Protein AF-H8KCC0-F1 (afdb_monomer)

Nearest PDB structures (foldseek):
  6ez4-assembly1_A  TM=6.231E-01  e=1.296E+00  Homo sapiens
  5wuj-assembly1_B  TM=3.658E-01  e=7.676E+00  Helicobacter pylori 26695
  2cpt-assembly1_A  TM=4.025E-01  e=7.248E+00  Homo sapiens

Foldseek 3Di:
DPDDDQDLQALVCQLVVPPSLVVDDLVRNQVSLVVLVPDPCNVVVLVPDDPVSNVSSVVSNVVSVVNVVCVVVVVVVVVVVVCVVVVPPPDDPPPPDD

pLDDT: mean 76.55, std 19.83, range [36.75, 95.69]

Sequence (98 aa):
MTGEARADIEIYDILNYTADYQILTPAQKLNVIKGIQDRTDFGDLVDDLMPGERRLFNNEIIEVTRLQAVAPVLNGARERREARAVGVEVVDLTGNTT

Organism: Rickettsia montanensis (strain OSU 85-930) (NCBI:txid1105114)

Secondary structure (DSSP, 8-state):
---S------HHHHHTT-HHHHTS-HHHHHHHHHHHHTSTTHHHHHHHS-HHHHHHHHHHHHHHHHHHHHHHHHHHHHHHHHHHHTT-----TT----

Mean predicted aligned error: 12.94 Å

Solvent-accessible surface area (backbone atoms only — not comparable to full-atom values): 5992 Å² total; per-residue (Å²): 134,82,78,72,88,72,74,88,76,48,74,64,38,61,74,65,62,31,70,80,58,61,75,45,52,46,67,54,48,47,51,49,53,48,57,51,65,70,39,94,59,34,66,59,59,56,68,72,40,53,75,68,52,47,49,50,52,52,49,48,55,52,51,33,51,51,51,45,64,46,50,58,54,54,49,52,52,47,52,52,50,52,37,64,73,69,70,54,79,81,79,72,87,79,73,74,88,126

Radius of gyration: 19.72 Å; Cα contacts (8 Å, |Δi|>4): 39; chains: 1; bounding box: 44×45×43 Å

Structure (mmCIF, N/CA/C/O backbone):
data_AF-H8KCC0-F1
#
_entry.id   AF-H8KCC0-F1
#
loop_
_atom_site.group_PDB
_atom_site.id
_atom_site.type_symbol
_atom_site.label_atom_id
_atom_site.label_alt_id
_atom_site.label_comp_id
_atom_site.label_asym_id
_atom_site.label_entity_id
_atom_site.label_seq_id
_atom_site.pdbx_PDB_ins_code
_atom_site.Cartn_x
_atom_site.Cartn_y
_atom_site.Cartn_z
_atom_site.occupancy
_atom_site.B_iso_or_equiv
_atom_site.auth_seq_id
_atom_site.auth_comp_id
_atom_site.auth_asym_id
_atom_site.auth_atom_id
_atom_site.pdbx_PDB_model_num
ATOM 1 N N . MET A 1 1 ? -23.377 -3.799 -7.355 1.00 36.75 1 MET A N 1
ATOM 2 C CA . MET A 1 1 ? -22.531 -2.956 -8.222 1.00 36.75 1 MET A CA 1
ATOM 3 C C . MET A 1 1 ? -21.447 -2.385 -7.330 1.00 36.75 1 MET A C 1
ATOM 5 O O . MET A 1 1 ? -21.728 -1.507 -6.528 1.00 36.75 1 MET A O 1
ATOM 9 N N . THR A 1 2 ? -20.284 -3.030 -7.324 1.00 41.41 2 THR A N 1
ATOM 10 C CA . THR A 1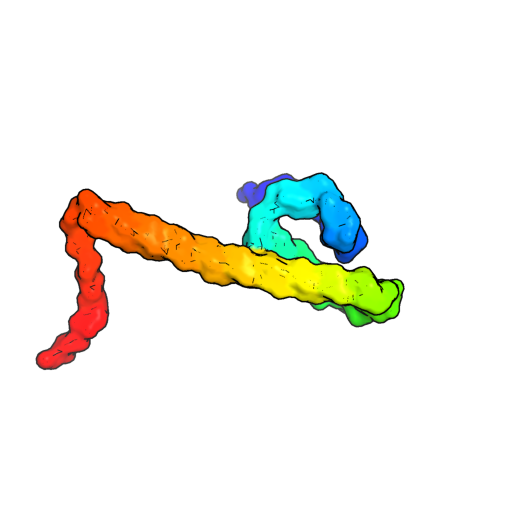 2 ? -19.154 -2.713 -6.443 1.00 41.41 2 THR A CA 1
ATOM 11 C C . THR A 1 2 ? -18.430 -1.498 -7.014 1.00 41.41 2 THR A C 1
ATOM 13 O O . THR A 1 2 ? -18.179 -1.464 -8.214 1.00 41.41 2 THR A O 1
ATOM 16 N N . GLY A 1 3 ? -18.207 -0.501 -6.158 1.00 39.91 3 GLY A N 1
ATOM 17 C CA . GLY A 1 3 ? -17.893 0.887 -6.494 1.00 39.91 3 GLY A CA 1
ATOM 18 C C . GLY A 1 3 ? -16.833 1.106 -7.572 1.00 39.91 3 GLY A C 1
ATOM 19 O O . GLY A 1 3 ? -15.783 0.473 -7.552 1.00 39.91 3 GLY A O 1
ATOM 20 N N . GLU A 1 4 ? -17.200 2.019 -8.473 1.00 40.38 4 GLU A N 1
ATOM 21 C CA . GLU A 1 4 ? -16.400 3.043 -9.155 1.00 40.38 4 GLU A CA 1
ATOM 22 C C . GLU A 1 4 ? -14.896 2.787 -9.294 1.00 40.38 4 GLU A C 1
ATOM 24 O O . GLU A 1 4 ? -14.179 2.656 -8.306 1.00 40.38 4 GLU A O 1
ATOM 29 N N . ALA A 1 5 ? -14.458 2.781 -10.560 1.00 43.16 5 ALA A N 1
ATOM 30 C CA . ALA A 1 5 ? -13.089 2.899 -11.055 1.00 43.16 5 ALA A CA 1
ATOM 31 C C . ALA A 1 5 ? -12.081 3.331 -9.977 1.00 43.16 5 ALA A C 1
ATOM 33 O O . ALA A 1 5 ? -11.850 4.520 -9.761 1.00 43.16 5 ALA A O 1
ATOM 34 N N . ARG A 1 6 ? -11.481 2.358 -9.282 1.00 53.97 6 ARG A N 1
ATOM 35 C CA . ARG A 1 6 ? -10.276 2.642 -8.507 1.00 53.97 6 ARG A CA 1
ATOM 36 C C . ARG A 1 6 ? -9.230 3.043 -9.534 1.00 53.97 6 ARG A C 1
ATOM 38 O O . ARG A 1 6 ? -8.989 2.266 -10.450 1.00 53.97 6 ARG A O 1
ATOM 45 N N . ALA A 1 7 ? -8.678 4.246 -9.406 1.00 56.75 7 ALA A N 1
ATOM 46 C CA . ALA A 1 7 ? -7.470 4.621 -10.125 1.00 56.75 7 ALA A CA 1
ATOM 47 C C . ALA A 1 7 ? -6.472 3.454 -10.043 1.00 56.75 7 ALA A C 1
ATOM 49 O O . ALA A 1 7 ? -6.363 2.825 -8.982 1.00 56.75 7 ALA A O 1
ATOM 50 N N . ASP A 1 8 ? -5.814 3.131 -11.154 1.00 82.38 8 ASP A N 1
ATOM 51 C CA . ASP A 1 8 ? -4.762 2.117 -11.207 1.00 82.38 8 ASP A CA 1
ATOM 52 C C . ASP A 1 8 ? -3.565 2.625 -10.386 1.00 82.38 8 ASP A C 1
ATOM 54 O O . ASP A 1 8 ? -2.622 3.184 -10.927 1.00 82.38 8 ASP A O 1
ATOM 58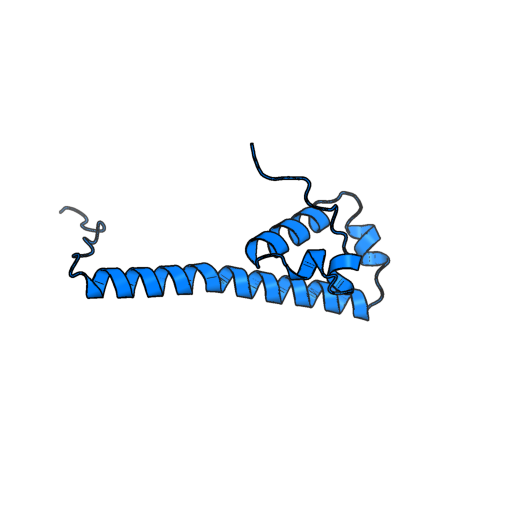 N N . ILE A 1 9 ? -3.650 2.525 -9.055 1.00 87.75 9 ILE A N 1
ATOM 59 C CA . ILE A 1 9 ? -2.602 2.975 -8.135 1.00 87.75 9 ILE A CA 1
ATOM 60 C C . ILE A 1 9 ? -1.392 2.064 -8.318 1.00 87.75 9 ILE A C 1
ATOM 62 O O . ILE A 1 9 ? -1.473 0.851 -8.098 1.00 87.75 9 ILE A O 1
ATOM 66 N N . GLU A 1 10 ? -0.263 2.662 -8.676 1.00 91.38 10 GLU A N 1
ATOM 67 C CA . GLU A 1 10 ? 0.993 1.967 -8.917 1.00 91.38 10 GLU A CA 1
ATOM 68 C C . GLU A 1 10 ? 1.938 2.043 -7.711 1.00 91.38 10 GLU A C 1
ATOM 70 O O . GLU A 1 10 ? 1.714 2.747 -6.724 1.00 91.38 10 GLU A O 1
ATOM 75 N N . ILE A 1 11 ? 3.058 1.319 -7.788 1.00 92.75 11 ILE A N 1
ATOM 76 C CA . ILE A 1 11 ? 4.078 1.335 -6.733 1.00 92.75 11 ILE A CA 1
ATOM 77 C C . ILE A 1 11 ? 4.628 2.749 -6.492 1.00 92.75 11 ILE A C 1
ATOM 79 O O . ILE A 1 11 ? 4.871 3.128 -5.348 1.00 92.75 11 ILE A O 1
ATOM 83 N N . TYR A 1 12 ? 4.747 3.567 -7.541 1.00 92.31 12 TYR A N 1
ATOM 84 C CA . TYR A 1 12 ? 5.217 4.945 -7.423 1.00 92.31 12 TYR A CA 1
ATOM 85 C C . TYR A 1 12 ? 4.208 5.873 -6.747 1.00 92.31 12 TYR A C 1
ATOM 87 O O . TYR A 1 12 ? 4.622 6.816 -6.076 1.00 92.31 12 TYR A O 1
ATOM 95 N N . ASP A 1 13 ? 2.909 5.603 -6.846 1.00 93.00 13 ASP A N 1
ATOM 96 C CA . ASP A 1 13 ? 1.896 6.363 -6.110 1.00 93.00 13 ASP A CA 1
ATOM 97 C C . ASP A 1 13 ? 2.017 6.145 -4.600 1.00 93.00 13 ASP A C 1
ATOM 99 O O . ASP A 1 13 ? 1.897 7.084 -3.807 1.00 93.00 13 ASP A O 1
ATOM 103 N N . ILE A 1 14 ? 2.331 4.907 -4.209 1.00 92.75 14 ILE A N 1
ATOM 104 C CA . ILE A 1 14 ? 2.621 4.538 -2.822 1.00 92.75 14 ILE A CA 1
ATOM 105 C C . ILE A 1 14 ? 3.889 5.249 -2.347 1.00 92.75 14 ILE A C 1
ATOM 107 O O . ILE A 1 14 ? 3.875 5.905 -1.306 1.00 92.75 14 ILE A O 1
ATOM 111 N N . LEU A 1 15 ? 4.976 5.161 -3.122 1.00 94.00 15 LEU A N 1
ATOM 112 C CA . LEU A 1 15 ? 6.269 5.758 -2.772 1.00 94.00 15 LEU A CA 1
ATOM 113 C C . LEU A 1 15 ? 6.205 7.285 -2.644 1.00 94.00 15 LEU A C 1
ATOM 115 O O . LEU A 1 15 ? 6.875 7.858 -1.784 1.00 94.00 15 LEU A O 1
ATOM 119 N N . ASN A 1 16 ? 5.387 7.934 -3.473 1.00 93.81 16 ASN A N 1
ATOM 120 C CA . ASN A 1 16 ? 5.212 9.384 -3.475 1.00 93.81 16 ASN A CA 1
ATOM 121 C C . ASN A 1 16 ? 4.077 9.867 -2.563 1.00 93.81 16 ASN A C 1
ATOM 123 O O . ASN A 1 16 ? 3.828 11.071 -2.508 1.00 93.81 16 ASN A O 1
ATOM 127 N N . TYR A 1 17 ? 3.401 8.965 -1.841 1.00 90.75 17 TYR A N 1
ATOM 128 C CA . TYR A 1 17 ? 2.271 9.293 -0.967 1.00 90.75 17 TYR A CA 1
ATOM 129 C C . TYR A 1 17 ? 1.223 10.160 -1.685 1.00 90.75 17 TYR A C 1
ATOM 131 O O . TYR A 1 17 ? 0.773 11.176 -1.146 1.00 90.75 17 TYR A O 1
ATOM 139 N N . THR A 1 18 ? 0.849 9.789 -2.914 1.00 93.88 18 THR A N 1
ATOM 140 C CA . THR A 1 18 ? -0.090 10.588 -3.714 1.00 93.88 18 THR A CA 1
ATOM 141 C C . THR A 1 18 ? -1.440 10.724 -3.014 1.00 93.88 18 THR A C 1
ATOM 143 O O . THR A 1 18 ? -1.819 9.898 -2.178 1.00 93.88 18 THR A O 1
ATOM 146 N N . ALA A 1 19 ? -2.181 11.788 -3.337 1.00 91.94 19 ALA A N 1
ATOM 147 C CA . ALA A 1 19 ? -3.471 12.067 -2.706 1.00 91.94 19 ALA A CA 1
ATOM 148 C C . ALA A 1 19 ? -4.434 10.874 -2.838 1.00 91.94 19 ALA A C 1
ATOM 150 O O . ALA A 1 19 ? -5.050 10.481 -1.849 1.00 91.94 19 ALA A O 1
ATOM 151 N N . ASP A 1 20 ? -4.474 10.249 -4.016 1.00 90.56 20 ASP A N 1
ATOM 152 C CA . ASP A 1 20 ? -5.322 9.089 -4.304 1.00 90.56 20 ASP A CA 1
ATOM 153 C C . ASP A 1 20 ? -4.972 7.873 -3.439 1.00 90.56 20 ASP A C 1
ATOM 155 O O . ASP A 1 20 ? -5.868 7.166 -2.976 1.00 90.56 20 ASP A O 1
ATOM 159 N N . TYR A 1 21 ? -3.688 7.658 -3.137 1.00 92.00 21 TYR A N 1
ATOM 160 C CA . TYR A 1 21 ? -3.272 6.625 -2.190 1.00 92.00 21 TYR A CA 1
ATOM 161 C C . TYR A 1 21 ? -3.557 7.021 -0.731 1.00 92.00 21 TYR A C 1
ATOM 163 O O . TYR A 1 21 ? -3.965 6.189 0.084 1.00 92.00 21 TYR A O 1
ATOM 171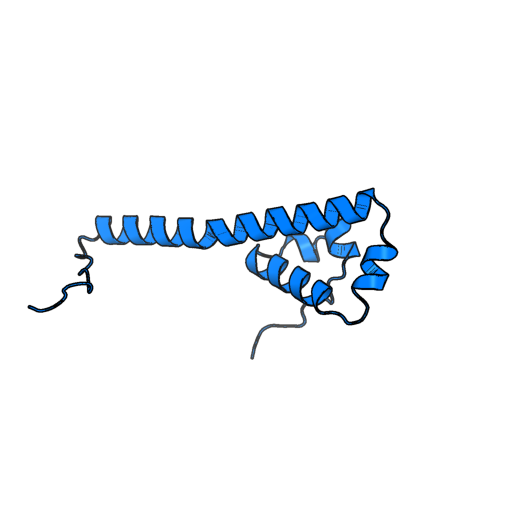 N N . GLN A 1 22 ? -3.374 8.294 -0.371 1.00 91.62 22 GLN A N 1
ATOM 172 C CA . GLN A 1 22 ? -3.529 8.772 1.006 1.00 91.62 22 GLN A CA 1
ATOM 173 C C . GLN A 1 22 ? -4.974 8.788 1.502 1.00 91.62 22 GLN A C 1
ATOM 175 O O . GLN A 1 22 ? -5.197 8.544 2.688 1.00 91.62 22 GLN A O 1
ATOM 180 N N . ILE A 1 23 ? -5.954 9.009 0.623 1.00 92.62 23 ILE A N 1
ATOM 181 C CA . ILE A 1 23 ? -7.377 8.965 1.001 1.00 92.62 23 ILE A CA 1
ATOM 182 C C . ILE A 1 23 ? -7.868 7.548 1.339 1.00 92.62 23 ILE A C 1
ATOM 184 O O . ILE A 1 23 ? -8.959 7.389 1.892 1.00 92.62 23 ILE A O 1
ATOM 188 N N . LEU A 1 24 ? -7.089 6.511 1.015 1.00 89.25 24 LEU A N 1
ATOM 189 C CA . LEU A 1 24 ? -7.473 5.125 1.248 1.00 89.25 24 LE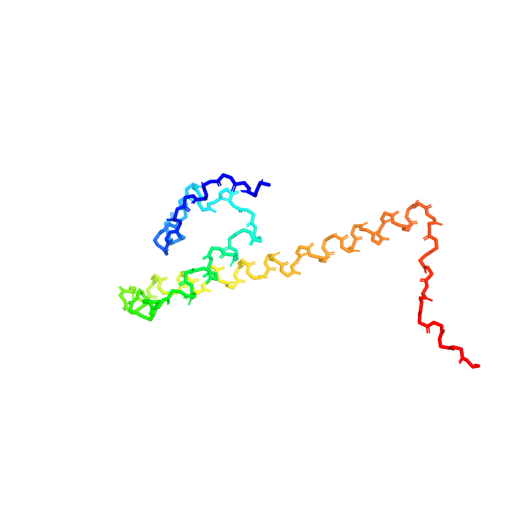U A CA 1
ATOM 190 C C . LEU A 1 24 ? -7.424 4.753 2.731 1.00 89.25 24 LEU A C 1
ATOM 192 O O . LEU A 1 24 ? -6.462 5.023 3.455 1.00 89.25 24 LEU A O 1
ATOM 196 N N . THR A 1 25 ? -8.437 4.004 3.162 1.00 89.75 25 THR A N 1
ATOM 197 C CA . THR A 1 25 ? -8.412 3.311 4.456 1.00 89.75 25 THR A CA 1
ATOM 198 C C . THR A 1 25 ? -7.286 2.266 4.490 1.00 89.75 25 THR A C 1
ATOM 200 O O . THR A 1 25 ? -6.922 1.726 3.441 1.00 89.75 25 THR A O 1
ATOM 203 N N . PRO A 1 26 ? -6.776 1.869 5.674 1.00 89.50 26 PRO A N 1
ATOM 204 C CA . PRO A 1 26 ? -5.736 0.839 5.771 1.00 89.50 26 PRO A CA 1
ATOM 205 C C . PRO A 1 26 ? -6.094 -0.477 5.062 1.00 89.50 26 PRO A C 1
ATOM 207 O O . PRO A 1 26 ? -5.250 -1.091 4.417 1.00 89.50 26 PRO A O 1
ATOM 210 N N . ALA A 1 27 ? -7.363 -0.895 5.109 1.00 87.00 27 ALA A N 1
ATOM 211 C CA . ALA A 1 27 ? -7.824 -2.090 4.402 1.00 87.00 27 ALA A CA 1
ATOM 212 C C . ALA A 1 27 ? -7.770 -1.931 2.871 1.00 87.00 27 ALA A C 1
ATOM 214 O O . ALA A 1 27 ? -7.445 -2.879 2.159 1.00 87.00 27 ALA A O 1
ATOM 215 N N . GLN A 1 28 ? -8.076 -0.739 2.351 1.00 89.94 28 GLN A N 1
ATOM 216 C CA . GLN A 1 28 ? -7.954 -0.442 0.923 1.00 89.94 28 GLN A CA 1
ATOM 217 C C . GLN A 1 28 ? -6.486 -0.364 0.493 1.00 89.94 28 GLN A C 1
ATOM 219 O O . GLN A 1 28 ? -6.146 -0.980 -0.513 1.00 89.94 28 GLN A O 1
ATOM 224 N N . LYS A 1 29 ? -5.622 0.288 1.282 1.00 91.31 29 LYS A N 1
ATOM 225 C CA . LYS A 1 29 ? -4.167 0.317 1.057 1.00 91.31 29 LYS A CA 1
ATOM 226 C C . LYS A 1 29 ? -3.581 -1.093 0.984 1.00 91.31 29 LYS A C 1
ATOM 228 O O . LYS A 1 29 ? -2.858 -1.411 0.047 1.00 91.31 29 LYS A O 1
ATOM 233 N N . LEU A 1 30 ? -3.975 -1.980 1.904 1.00 90.75 30 LEU A N 1
ATOM 234 C CA . LEU A 1 30 ? -3.514 -3.372 1.903 1.00 90.75 30 LEU A CA 1
ATOM 235 C C . LEU A 1 30 ? -3.927 -4.123 0.630 1.00 90.75 30 LEU A C 1
ATOM 237 O O . LEU A 1 30 ? -3.153 -4.920 0.110 1.00 90.75 30 LEU A O 1
ATOM 241 N N . ASN A 1 31 ? -5.137 -3.879 0.124 1.00 90.94 31 ASN A N 1
ATOM 242 C CA . ASN A 1 31 ? -5.600 -4.499 -1.118 1.00 90.94 31 ASN A CA 1
ATOM 243 C C . ASN A 1 31 ? -4.835 -3.986 -2.345 1.00 90.94 31 ASN A C 1
ATOM 245 O O . ASN A 1 31 ? -4.562 -4.777 -3.240 1.00 90.94 31 ASN A O 1
ATOM 249 N N . VAL A 1 32 ? -4.475 -2.699 -2.381 1.00 92.12 32 VAL A N 1
ATOM 250 C CA . VAL A 1 32 ? -3.626 -2.133 -3.444 1.00 92.12 32 VAL A CA 1
ATOM 251 C C . VAL A 1 32 ? -2.242 -2.779 -3.420 1.00 92.12 32 VAL A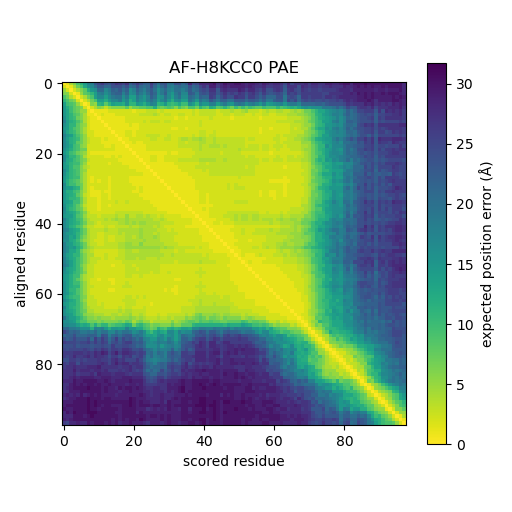 C 1
ATOM 253 O O . VAL A 1 32 ? -1.786 -3.284 -4.440 1.00 92.12 32 VAL A O 1
ATOM 256 N N . ILE A 1 33 ? -1.611 -2.840 -2.244 1.00 92.31 33 ILE A N 1
ATOM 257 C CA . ILE A 1 33 ? -0.298 -3.474 -2.059 1.00 92.31 33 ILE A CA 1
ATOM 258 C C . ILE A 1 33 ? -0.322 -4.927 -2.543 1.00 92.31 33 ILE A C 1
ATOM 260 O O . ILE A 1 33 ? 0.549 -5.325 -3.310 1.00 92.31 33 ILE A O 1
ATOM 264 N N . LYS A 1 34 ? -1.337 -5.705 -2.145 1.00 90.81 34 LYS A N 1
ATOM 265 C CA . LYS A 1 34 ? -1.506 -7.090 -2.611 1.00 90.81 34 LYS A CA 1
ATOM 266 C C . LYS A 1 34 ? -1.686 -7.166 -4.124 1.00 90.81 34 LYS A C 1
ATOM 268 O O . LYS A 1 34 ? -1.023 -7.967 -4.763 1.00 90.81 34 LYS A O 1
ATOM 273 N N . GLY A 1 35 ? -2.509 -6.287 -4.696 1.00 91.50 35 GLY A N 1
ATOM 274 C CA . GLY A 1 35 ? -2.697 -6.212 -6.143 1.00 91.50 35 GLY A CA 1
ATOM 275 C C . GLY A 1 35 ? -1.393 -5.961 -6.904 1.00 91.50 35 GLY A C 1
ATOM 276 O O . GLY A 1 35 ? -1.181 -6.571 -7.944 1.00 91.50 35 GLY A O 1
ATOM 277 N N . ILE A 1 36 ? -0.496 -5.126 -6.369 1.00 91.44 36 ILE A N 1
ATOM 278 C CA . ILE A 1 36 ? 0.839 -4.899 -6.944 1.00 91.44 36 ILE A CA 1
ATOM 279 C C . ILE A 1 36 ? 1.728 -6.141 -6.783 1.00 91.44 36 ILE A C 1
ATOM 281 O O . ILE A 1 36 ? 2.406 -6.520 -7.734 1.00 91.44 36 ILE A O 1
ATOM 285 N N . GLN A 1 37 ? 1.714 -6.783 -5.610 1.00 90.56 37 GLN A N 1
ATOM 286 C CA . GLN A 1 37 ? 2.493 -8.000 -5.333 1.00 90.56 37 GLN A CA 1
ATOM 287 C C . GLN A 1 37 ? 2.064 -9.205 -6.182 1.00 90.56 37 GLN A C 1
ATOM 289 O O . GLN A 1 37 ? 2.893 -10.058 -6.488 1.00 90.56 37 GLN A O 1
ATOM 294 N N . ASP A 1 38 ? 0.791 -9.262 -6.575 1.00 91.62 38 ASP A N 1
ATOM 295 C CA . ASP A 1 38 ? 0.224 -10.333 -7.399 1.00 91.62 38 ASP A CA 1
ATOM 296 C C . ASP A 1 38 ? 0.517 -10.152 -8.905 1.00 91.62 38 ASP A C 1
ATOM 298 O O . ASP A 1 38 ? 0.190 -11.031 -9.709 1.00 91.62 38 ASP A O 1
ATOM 302 N N . ARG A 1 39 ? 1.130 -9.031 -9.322 1.00 89.94 39 ARG A N 1
ATOM 303 C CA . ARG A 1 39 ? 1.501 -8.805 -10.726 1.00 89.94 39 ARG A CA 1
ATOM 304 C C . ARG A 1 39 ? 2.606 -9.763 -11.170 1.00 89.94 39 ARG A C 1
ATOM 306 O O . ARG A 1 39 ? 3.562 -10.026 -10.445 1.00 89.94 39 ARG A O 1
ATOM 313 N N . THR A 1 40 ? 2.530 -10.221 -12.420 1.00 91.12 40 THR A N 1
ATOM 314 C CA . THR A 1 40 ? 3.538 -11.118 -13.014 1.00 91.12 40 THR A CA 1
ATOM 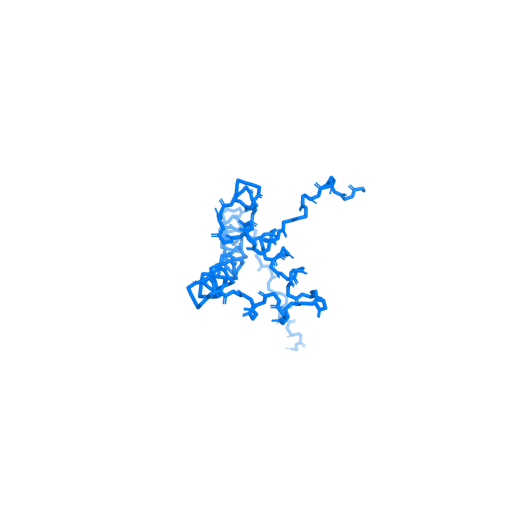315 C C . THR A 1 40 ? 4.923 -10.486 -13.131 1.00 91.12 40 THR A C 1
ATOM 317 O O . THR A 1 40 ? 5.914 -11.206 -13.117 1.00 91.12 40 THR A O 1
ATOM 320 N N . ASP A 1 41 ? 4.986 -9.160 -13.246 1.00 91.56 41 ASP A N 1
ATOM 321 C CA . ASP A 1 41 ? 6.207 -8.356 -13.358 1.00 91.56 41 ASP A CA 1
ATOM 322 C C . ASP A 1 41 ? 6.659 -7.759 -12.013 1.00 91.56 41 ASP A C 1
ATOM 324 O O . ASP A 1 41 ? 7.553 -6.920 -11.977 1.00 91.56 41 ASP A O 1
ATOM 328 N N . PHE A 1 42 ? 6.070 -8.177 -10.884 1.00 91.75 42 PHE A N 1
ATOM 329 C CA . PHE A 1 42 ? 6.395 -7.608 -9.573 1.00 91.75 42 PHE A CA 1
ATOM 330 C C . PHE A 1 42 ? 7.887 -7.726 -9.215 1.00 91.75 42 PHE A C 1
ATOM 332 O O . PHE A 1 42 ? 8.446 -6.812 -8.613 1.00 91.75 42 PHE A O 1
ATOM 339 N N . GLY A 1 43 ? 8.535 -8.834 -9.594 1.00 90.94 43 GLY A N 1
ATOM 340 C CA . GLY A 1 43 ? 9.973 -9.027 -9.380 1.00 90.94 43 GLY A CA 1
ATOM 341 C C . GLY A 1 43 ? 10.806 -7.955 -10.082 1.00 90.94 43 GLY A C 1
ATOM 342 O O . GLY A 1 43 ? 11.614 -7.297 -9.433 1.00 90.94 43 GLY A O 1
ATOM 343 N N . ASP A 1 44 ? 10.525 -7.725 -11.365 1.00 93.38 44 ASP A N 1
ATOM 344 C CA . ASP A 1 44 ? 11.208 -6.721 -12.185 1.00 93.38 44 ASP A CA 1
ATOM 345 C C . ASP A 1 44 ? 10.962 -5.307 -11.634 1.00 93.38 44 ASP A C 1
ATOM 347 O O . ASP A 1 44 ? 11.902 -4.545 -11.426 1.00 93.38 44 ASP A O 1
ATOM 351 N N . LEU A 1 45 ? 9.712 -4.993 -11.268 1.00 90.19 45 LEU A N 1
ATOM 352 C CA . LEU A 1 45 ? 9.351 -3.709 -10.654 1.00 90.19 45 LEU A CA 1
ATOM 353 C C . LEU A 1 45 ? 10.129 -3.430 -9.368 1.00 90.19 45 LEU A C 1
ATOM 355 O O . LEU A 1 45 ? 10.566 -2.307 -9.134 1.00 90.19 45 LEU A O 1
ATOM 359 N N . VAL A 1 46 ? 10.265 -4.433 -8.500 1.00 90.69 46 VAL A N 1
ATOM 360 C CA . VAL A 1 46 ? 11.003 -4.291 -7.242 1.00 90.69 46 VAL A CA 1
ATOM 361 C C . VAL A 1 46 ? 12.500 -4.178 -7.502 1.00 90.69 46 VAL A C 1
ATOM 363 O O . VAL A 1 46 ? 13.183 -3.457 -6.769 1.00 90.69 46 VAL A O 1
ATOM 366 N N . ASP A 1 47 ? 13.011 -4.863 -8.522 1.00 93.06 47 ASP A N 1
ATOM 367 C CA . ASP A 1 47 ? 14.418 -4.817 -8.902 1.00 93.06 47 ASP A CA 1
ATOM 368 C C . ASP A 1 47 ? 14.841 -3.485 -9.519 1.00 93.06 47 ASP A C 1
ATOM 370 O O . ASP A 1 47 ? 15.949 -3.026 -9.226 1.00 93.06 47 ASP A O 1
ATOM 374 N N . ASP A 1 48 ? 13.926 -2.806 -10.205 1.00 94.06 48 ASP A N 1
ATOM 375 C CA . ASP A 1 48 ? 14.118 -1.453 -10.729 1.00 94.06 48 ASP A CA 1
ATOM 376 C C . ASP A 1 48 ? 14.111 -0.359 -9.639 1.00 94.06 48 ASP A C 1
ATOM 378 O O . ASP A 1 48 ? 14.606 0.749 -9.866 1.00 94.06 48 ASP A O 1
ATOM 382 N N . LEU A 1 49 ? 13.607 -0.648 -8.430 1.00 93.69 49 LEU A N 1
ATOM 383 C CA . LEU A 1 49 ? 13.625 0.308 -7.318 1.00 93.69 49 LEU A CA 1
ATOM 384 C C . LEU A 1 49 ? 15.028 0.502 -6.737 1.00 93.69 49 LEU A C 1
ATOM 386 O O . LEU A 1 49 ? 15.726 -0.455 -6.370 1.00 93.69 49 LEU A O 1
ATOM 390 N N . MET A 1 50 ? 15.381 1.764 -6.479 1.00 95.69 50 MET A N 1
ATOM 391 C CA . MET A 1 50 ? 16.556 2.105 -5.686 1.00 95.69 50 MET A CA 1
ATOM 392 C C . MET A 1 50 ? 16.452 1.496 -4.277 1.00 95.69 50 MET A C 1
ATOM 394 O O . MET A 1 50 ? 15.353 1.350 -3.728 1.00 95.69 50 MET A O 1
ATOM 398 N N . PRO A 1 51 ? 17.582 1.221 -3.595 1.00 94.31 51 PRO A N 1
ATOM 399 C CA . PRO A 1 51 ? 17.557 0.656 -2.243 1.00 94.31 51 PRO A CA 1
ATOM 400 C C . PRO A 1 51 ? 16.707 1.460 -1.242 1.00 94.31 51 PRO A C 1
ATOM 402 O O . PRO A 1 51 ? 16.064 0.883 -0.363 1.00 94.31 51 PRO A O 1
ATOM 405 N N . GLY A 1 52 ? 16.680 2.791 -1.381 1.00 92.88 52 GLY A N 1
ATOM 406 C CA . GLY A 1 52 ? 15.843 3.672 -0.563 1.00 92.88 52 GLY A CA 1
ATOM 407 C C . GLY A 1 52 ? 14.346 3.488 -0.821 1.00 92.88 52 GLY A C 1
ATOM 408 O O . GLY A 1 52 ? 13.574 3.390 0.129 1.00 92.88 52 GLY A O 1
ATOM 409 N N . GLU A 1 53 ? 13.945 3.368 -2.083 1.00 94.75 53 GLU A N 1
ATOM 410 C CA . GLU A 1 53 ? 12.553 3.163 -2.502 1.00 94.75 53 GLU A CA 1
ATOM 411 C C . GLU A 1 53 ? 12.051 1.784 -2.080 1.00 94.75 53 GLU A C 1
ATOM 413 O O . GLU A 1 53 ? 10.988 1.666 -1.473 1.00 94.75 53 GLU A O 1
ATOM 418 N N . ARG A 1 54 ? 12.869 0.743 -2.270 1.00 93.44 54 ARG A N 1
ATOM 419 C CA . ARG A 1 54 ? 12.555 -0.614 -1.802 1.00 93.44 54 ARG A CA 1
ATOM 420 C C . ARG A 1 54 ? 12.324 -0.645 -0.291 1.00 93.44 54 ARG A C 1
ATOM 422 O O . ARG A 1 54 ? 11.410 -1.308 0.197 1.00 93.44 54 ARG A O 1
ATOM 429 N N . ARG A 1 55 ? 13.128 0.106 0.470 1.00 94.44 55 ARG A N 1
ATOM 430 C CA . ARG A 1 55 ? 12.945 0.251 1.920 1.00 94.44 55 ARG A CA 1
ATOM 431 C C . ARG A 1 55 ? 11.647 0.983 2.266 1.00 94.44 55 ARG A C 1
ATOM 433 O O . ARG A 1 55 ? 10.975 0.564 3.203 1.00 94.44 55 ARG A O 1
ATOM 440 N N . LEU A 1 56 ? 11.298 2.046 1.543 1.00 94.38 56 LEU A N 1
ATOM 441 C CA . LEU A 1 56 ? 10.039 2.770 1.747 1.00 94.38 56 LEU A CA 1
ATOM 442 C C . LEU A 1 56 ? 8.830 1.873 1.478 1.00 94.38 56 LEU A C 1
ATOM 444 O O . LEU A 1 56 ? 7.946 1.787 2.325 1.00 94.38 56 LEU A O 1
ATOM 448 N N . PHE A 1 57 ? 8.841 1.137 0.367 1.00 94.06 57 PHE A N 1
ATOM 449 C CA . PHE A 1 57 ? 7.773 0.199 0.036 1.00 94.06 57 PHE A CA 1
ATOM 450 C C . PHE A 1 57 ? 7.616 -0.894 1.106 1.00 94.06 57 PHE A C 1
ATOM 452 O O . PHE A 1 57 ? 6.514 -1.143 1.590 1.00 94.06 57 PHE A O 1
ATOM 459 N N . ASN A 1 58 ? 8.725 -1.481 1.569 1.00 93.31 58 ASN A N 1
ATOM 460 C CA . ASN A 1 58 ? 8.699 -2.467 2.654 1.00 93.31 58 ASN A CA 1
ATOM 461 C C . ASN A 1 58 ? 8.166 -1.892 3.976 1.00 93.31 58 ASN A C 1
ATOM 463 O O . ASN A 1 58 ? 7.439 -2.578 4.696 1.00 93.31 58 ASN A O 1
ATOM 467 N N . ASN A 1 59 ? 8.508 -0.644 4.307 1.00 94.31 59 ASN A N 1
ATOM 468 C CA . ASN A 1 59 ? 7.988 0.016 5.503 1.00 94.31 59 ASN A CA 1
ATOM 469 C C . ASN A 1 59 ? 6.472 0.231 5.413 1.00 94.31 59 ASN A C 1
ATOM 471 O O . ASN A 1 59 ? 5.775 -0.032 6.391 1.00 94.31 59 ASN A O 1
ATOM 475 N N . GLU A 1 60 ? 5.965 0.637 4.248 1.00 93.62 60 GLU A N 1
ATOM 476 C CA . GLU A 1 60 ? 4.528 0.819 4.029 1.00 93.62 60 GLU A CA 1
ATOM 477 C C . GLU A 1 60 ? 3.765 -0.503 4.204 1.00 93.62 60 GLU A C 1
ATOM 479 O O . GLU A 1 60 ? 2.736 -0.541 4.878 1.00 93.62 60 GLU A O 1
ATOM 484 N N . ILE A 1 61 ? 4.301 -1.619 3.690 1.00 92.31 61 ILE A N 1
ATOM 485 C CA . ILE A 1 61 ? 3.722 -2.958 3.902 1.00 92.31 61 ILE A CA 1
ATOM 486 C C . ILE A 1 61 ? 3.579 -3.253 5.401 1.00 92.31 61 ILE A C 1
ATOM 488 O O . ILE A 1 61 ? 2.520 -3.706 5.850 1.00 92.31 61 ILE A O 1
ATOM 492 N N . ILE A 1 62 ? 4.628 -2.991 6.185 1.00 92.62 62 ILE A N 1
ATOM 493 C CA . ILE A 1 62 ? 4.635 -3.222 7.635 1.00 92.62 62 ILE A CA 1
ATOM 494 C C . ILE A 1 62 ? 3.605 -2.324 8.328 1.00 92.62 62 ILE A C 1
ATOM 496 O O . ILE A 1 62 ? 2.827 -2.803 9.159 1.00 92.62 62 ILE A O 1
ATOM 500 N N . GLU A 1 63 ? 3.583 -1.035 7.996 1.00 91.50 63 GLU A N 1
ATOM 501 C CA . GLU A 1 63 ? 2.697 -0.053 8.616 1.00 91.50 63 GLU A CA 1
ATOM 502 C C . GLU A 1 63 ? 1.224 -0.347 8.322 1.00 91.50 63 GLU A C 1
ATOM 504 O O . GLU A 1 63 ? 0.417 -0.461 9.248 1.00 91.50 63 GLU A O 1
ATOM 509 N N . VAL A 1 64 ? 0.873 -0.551 7.054 1.00 89.56 64 VAL A N 1
ATOM 510 C CA . VAL A 1 64 ? -0.500 -0.837 6.631 1.00 89.56 64 VAL A CA 1
ATOM 511 C C . VAL A 1 64 ? -0.994 -2.156 7.226 1.00 89.56 64 VAL A C 1
ATOM 513 O O . VAL A 1 64 ? -2.127 -2.227 7.712 1.00 89.56 64 VAL A O 1
ATOM 516 N N . THR A 1 65 ? -0.141 -3.185 7.273 1.00 88.12 65 THR A N 1
ATOM 517 C CA . THR A 1 65 ? -0.473 -4.467 7.918 1.00 88.12 65 THR A CA 1
ATOM 518 C C . THR A 1 65 ? -0.713 -4.287 9.415 1.00 88.12 65 THR A C 1
ATOM 520 O O . THR A 1 65 ? -1.691 -4.806 9.955 1.00 88.12 65 THR A O 1
ATOM 523 N N . ARG A 1 66 ? 0.127 -3.501 10.098 1.00 88.56 66 ARG A N 1
ATOM 524 C CA . ARG A 1 66 ? -0.056 -3.179 11.519 1.00 88.56 66 ARG A CA 1
ATOM 525 C C . ARG A 1 66 ? -1.371 -2.435 11.759 1.00 88.56 66 ARG A C 1
ATOM 527 O O . ARG A 1 66 ? -2.100 -2.782 12.685 1.00 88.56 66 ARG A O 1
ATOM 534 N N . LEU A 1 67 ? -1.689 -1.432 10.943 1.00 85.75 67 LEU A N 1
ATOM 535 C CA . LEU A 1 67 ? -2.932 -0.665 11.056 1.00 85.75 67 LEU A CA 1
ATOM 536 C C . LEU A 1 67 ? -4.164 -1.548 10.820 1.00 85.75 67 LEU A C 1
ATOM 538 O O . LEU A 1 67 ? -5.143 -1.448 11.562 1.00 85.75 67 LEU A O 1
ATOM 542 N N . GLN A 1 68 ? -4.102 -2.458 9.844 1.00 78.50 68 GLN A N 1
ATOM 543 C CA . GLN A 1 68 ? -5.169 -3.425 9.599 1.00 78.50 68 GLN A CA 1
ATOM 544 C C . GLN A 1 68 ? -5.336 -4.398 10.772 1.00 78.50 68 GLN A C 1
ATOM 546 O O . GLN A 1 68 ? -6.471 -4.665 11.158 1.00 78.50 68 GLN A O 1
ATOM 551 N N . ALA A 1 69 ? -4.245 -4.869 11.380 1.00 76.69 69 ALA A N 1
ATOM 552 C CA . ALA A 1 69 ? -4.297 -5.777 12.526 1.00 76.69 69 ALA A CA 1
ATOM 553 C C . ALA A 1 69 ? -4.891 -5.117 13.787 1.00 76.69 69 ALA A C 1
ATOM 555 O O . ALA A 1 69 ? -5.508 -5.790 14.613 1.00 76.69 69 ALA A O 1
ATOM 556 N N . VAL A 1 70 ? -4.747 -3.795 13.937 1.00 69.88 70 VAL A N 1
ATOM 557 C CA . VAL A 1 70 ? -5.321 -3.027 15.059 1.00 69.88 70 VAL A CA 1
ATOM 558 C C . VAL A 1 70 ? -6.804 -2.691 14.841 1.00 69.88 70 VAL A C 1
ATOM 560 O O . VAL A 1 70 ? -7.554 -2.582 15.814 1.00 69.88 70 VAL A O 1
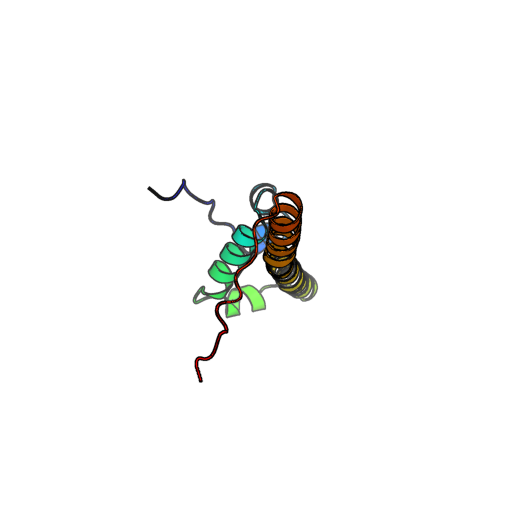ATOM 563 N N . ALA A 1 71 ? -7.269 -2.588 13.593 1.00 62.22 71 ALA A N 1
ATOM 564 C CA . ALA A 1 71 ? -8.668 -2.294 13.271 1.00 62.22 71 ALA A CA 1
ATOM 565 C C . ALA A 1 71 ? -9.701 -3.246 13.934 1.00 62.22 71 ALA A C 1
ATOM 567 O O . ALA A 1 71 ? -10.655 -2.743 14.536 1.00 62.22 71 ALA A O 1
ATOM 568 N N . PRO A 1 72 ? -9.536 -4.588 13.934 1.00 56.38 72 PRO A N 1
ATOM 569 C CA . PRO A 1 72 ? -10.448 -5.485 14.645 1.00 56.38 72 PRO A CA 1
ATOM 570 C C . PRO A 1 72 ? -10.309 -5.400 16.171 1.00 56.38 72 PRO A C 1
ATOM 572 O O . PRO A 1 72 ? -11.275 -5.666 16.879 1.00 56.38 72 PRO A O 1
ATOM 575 N N . VAL A 1 73 ? -9.152 -4.993 16.709 1.00 54.03 73 VAL A N 1
ATOM 576 C CA . VAL A 1 73 ? -8.972 -4.822 18.163 1.00 54.03 73 VAL A CA 1
ATOM 577 C C . VAL A 1 73 ? -9.768 -3.620 18.671 1.00 54.03 73 VAL A C 1
ATOM 579 O O . VAL A 1 73 ? -10.364 -3.700 19.744 1.00 54.03 73 VAL A O 1
ATOM 582 N N . LEU A 1 74 ? -9.841 -2.535 17.896 1.00 52.56 74 LEU A N 1
ATOM 583 C CA . LEU A 1 74 ? -10.656 -1.367 18.235 1.00 52.56 74 LEU A CA 1
ATOM 584 C C . LEU A 1 74 ? -12.154 -1.651 18.103 1.00 52.56 74 LEU A C 1
ATOM 586 O O . LEU A 1 74 ? -12.901 -1.292 19.013 1.00 52.56 74 LEU A O 1
ATOM 590 N N . ASN A 1 75 ? -12.583 -2.350 17.047 1.00 51.59 75 ASN A N 1
ATOM 591 C CA . ASN A 1 75 ? -13.982 -2.763 16.911 1.00 51.59 75 ASN A CA 1
ATOM 592 C C . ASN A 1 75 ? -14.371 -3.768 17.999 1.00 51.59 75 ASN A C 1
ATOM 594 O O . ASN A 1 75 ? -15.316 -3.510 18.728 1.00 51.59 75 ASN A O 1
ATOM 598 N N . GLY A 1 76 ? -13.576 -4.809 18.251 1.00 53.78 76 GLY A N 1
ATOM 599 C CA . GLY A 1 76 ? -13.867 -5.786 19.301 1.00 53.78 76 GLY A CA 1
ATOM 600 C C . GLY A 1 76 ? -13.761 -5.227 20.726 1.00 53.78 76 GLY A C 1
ATOM 601 O O . GLY A 1 76 ? -14.445 -5.704 21.626 1.00 53.78 76 GLY A O 1
ATOM 602 N N . ALA A 1 77 ? -12.908 -4.233 21.001 1.00 57.56 77 ALA A N 1
ATOM 603 C CA . ALA A 1 77 ? -12.867 -3.562 22.308 1.00 57.56 77 ALA A CA 1
ATOM 604 C C . ALA A 1 77 ? -14.040 -2.589 22.494 1.00 57.56 77 ALA A C 1
ATOM 606 O O . ALA A 1 77 ? -14.588 -2.496 23.594 1.00 57.56 77 ALA A O 1
ATOM 607 N N . ARG A 1 78 ? -14.445 -1.893 21.427 1.00 55.97 78 ARG A N 1
ATOM 608 C CA . ARG A 1 78 ? -15.624 -1.026 21.413 1.00 55.97 78 ARG A CA 1
ATOM 609 C C . ARG A 1 78 ? -16.913 -1.836 21.532 1.00 55.97 78 ARG A C 1
ATOM 611 O O . ARG A 1 78 ? -17.690 -1.546 22.427 1.00 55.97 78 ARG A O 1
ATOM 618 N N . GLU A 1 79 ? -17.076 -2.898 20.752 1.00 56.22 79 GLU A N 1
ATOM 619 C CA . GLU A 1 79 ? -18.203 -3.839 20.810 1.00 56.22 79 GLU A CA 1
ATOM 620 C C . GLU A 1 79 ? -18.297 -4.509 22.187 1.00 56.22 79 GLU A C 1
ATOM 622 O O . GLU A 1 79 ? -19.371 -4.544 22.780 1.00 56.22 79 GLU A O 1
ATOM 627 N N . ARG A 1 80 ? -17.170 -4.950 22.774 1.00 59.09 80 ARG A N 1
ATOM 628 C CA . ARG A 1 80 ? -17.148 -5.480 24.153 1.00 59.09 80 ARG A CA 1
ATOM 629 C C . ARG A 1 80 ? -17.504 -4.425 25.202 1.00 59.09 80 ARG A C 1
ATOM 631 O O . ARG A 1 80 ? -18.128 -4.756 26.208 1.00 59.09 80 ARG A O 1
ATOM 638 N N . ARG A 1 81 ? -17.114 -3.163 25.003 1.00 59.00 81 ARG A N 1
ATOM 639 C CA . ARG A 1 81 ? -17.454 -2.061 25.917 1.00 59.00 81 ARG A CA 1
ATOM 640 C C . ARG A 1 81 ? -18.919 -1.641 25.785 1.00 59.00 81 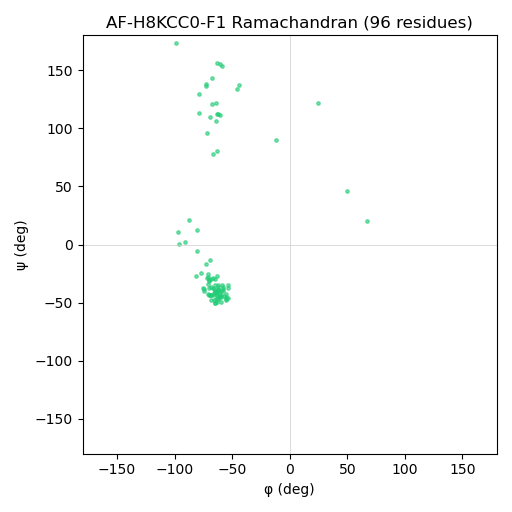ARG A C 1
ATOM 642 O O . ARG A 1 81 ? -19.554 -1.393 26.804 1.00 59.00 81 ARG A O 1
ATOM 649 N N . GLU A 1 82 ? -19.450 -1.588 24.570 1.00 55.94 82 GLU A N 1
ATOM 650 C CA . GLU A 1 82 ? -20.847 -1.261 24.272 1.00 55.94 82 GLU A CA 1
ATOM 651 C C . GLU A 1 82 ? -21.785 -2.385 24.746 1.00 55.94 82 GLU A C 1
ATOM 653 O O . GLU A 1 82 ? -22.749 -2.101 25.452 1.00 55.94 82 GLU A O 1
ATOM 658 N N . ALA A 1 83 ? -21.447 -3.660 24.517 1.00 54.09 83 ALA A N 1
ATOM 659 C CA . ALA A 1 83 ? -22.200 -4.804 25.047 1.00 54.09 83 ALA A CA 1
ATOM 660 C C . ALA A 1 83 ? -22.256 -4.809 26.587 1.00 54.09 83 ALA A C 1
ATOM 662 O O . ALA A 1 83 ? -23.311 -5.047 27.178 1.00 54.09 83 ALA A O 1
ATOM 663 N N . ARG A 1 84 ? -21.144 -4.457 27.253 1.00 54.28 84 ARG A N 1
ATOM 664 C CA . ARG A 1 84 ? -21.078 -4.349 28.721 1.00 54.28 84 ARG A CA 1
ATOM 665 C C . ARG A 1 84 ? -21.834 -3.133 29.269 1.00 54.28 84 ARG A C 1
ATOM 667 O O . ARG A 1 84 ? -22.320 -3.190 30.393 1.00 54.28 84 ARG A O 1
ATOM 674 N N . ALA A 1 85 ? -21.944 -2.052 28.495 1.00 55.22 85 ALA A N 1
ATOM 675 C CA . ALA A 1 85 ? -22.700 -0.856 28.870 1.00 55.22 85 ALA A CA 1
ATOM 676 C C . ALA A 1 85 ? -24.222 -1.031 28.708 1.00 55.22 85 ALA A C 1
ATOM 678 O O . ALA A 1 85 ? -24.981 -0.360 29.401 1.00 55.22 85 ALA A O 1
ATOM 679 N N . VAL A 1 86 ? -24.663 -1.940 27.832 1.00 54.44 86 VAL A N 1
ATOM 680 C CA . VAL A 1 86 ? -26.088 -2.223 27.568 1.00 54.44 86 VAL A CA 1
ATOM 681 C C . VAL A 1 86 ? -26.602 -3.430 28.376 1.00 54.44 86 VAL A C 1
ATOM 683 O O . VAL A 1 86 ? -27.778 -3.770 28.307 1.00 54.44 86 VAL A O 1
ATOM 686 N N . GLY A 1 87 ? -25.760 -4.061 29.205 1.00 49.00 87 GLY A N 1
ATOM 687 C CA . GLY A 1 87 ? -26.173 -5.175 30.068 1.00 49.00 87 GLY A CA 1
ATOM 688 C C . GLY A 1 87 ? -26.554 -6.445 29.301 1.00 49.00 87 GLY A C 1
ATOM 689 O O . GLY A 1 87 ? -27.257 -7.294 29.842 1.00 49.00 87 GLY A O 1
ATOM 690 N N . VAL A 1 88 ? -26.106 -6.581 28.049 1.00 50.88 88 VAL A N 1
ATOM 691 C CA . VAL A 1 88 ? -26.338 -7.792 27.259 1.00 50.88 88 VAL A CA 1
ATOM 692 C C . VA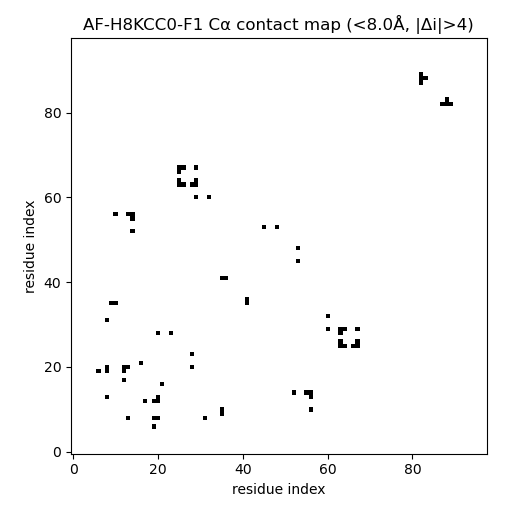L A 1 88 ? -25.345 -8.846 27.727 1.00 50.88 88 VAL A C 1
ATOM 694 O O . VAL A 1 88 ? -24.132 -8.696 27.569 1.00 50.88 88 VAL A O 1
ATOM 697 N N . GLU A 1 89 ? -25.868 -9.898 28.347 1.00 45.81 89 GLU A N 1
ATOM 698 C CA . GLU A 1 89 ? -25.106 -11.071 28.746 1.00 45.81 89 GLU A CA 1
ATOM 699 C C . GLU A 1 89 ? -24.504 -11.715 27.489 1.00 45.81 89 GLU A C 1
ATOM 701 O O . GLU A 1 89 ? -25.213 -12.210 26.611 1.00 45.81 89 GLU A O 1
ATOM 706 N N . VAL A 1 90 ? -23.178 -11.651 27.363 1.00 52.41 90 VAL A N 1
ATOM 707 C CA . VAL A 1 90 ? -22.456 -12.390 26.327 1.00 52.41 90 VAL A CA 1
ATOM 708 C C . VAL A 1 90 ? -22.516 -13.857 26.739 1.00 52.41 90 VAL A C 1
ATOM 710 O O . VAL A 1 90 ? -21.732 -14.296 27.577 1.00 52.41 90 VAL A O 1
ATOM 713 N N . VAL A 1 91 ? -23.487 -14.591 26.196 1.00 51.69 91 VAL A N 1
ATOM 714 C CA . VAL A 1 91 ? -23.588 -16.042 26.373 1.00 51.69 91 VAL A CA 1
ATOM 715 C C . VAL A 1 91 ? -22.357 -16.680 25.737 1.00 51.69 91 VAL A C 1
ATOM 717 O O . VAL A 1 91 ? -22.168 -16.633 24.521 1.00 51.69 91 VAL A O 1
ATOM 720 N N . ASP A 1 92 ? -21.510 -17.256 26.582 1.00 54.19 92 ASP A N 1
ATOM 721 C CA . ASP A 1 92 ? -20.396 -18.094 26.167 1.00 54.19 92 ASP A CA 1
ATOM 722 C C . ASP A 1 92 ? -20.951 -19.410 25.599 1.00 54.19 92 ASP A C 1
ATOM 724 O O . ASP A 1 92 ? -21.507 -20.238 26.320 1.00 54.19 92 ASP A O 1
ATOM 728 N N . LEU A 1 93 ? -20.833 -19.596 24.283 1.00 53.72 93 LEU A N 1
ATOM 729 C CA . LEU A 1 93 ? -21.258 -20.819 23.597 1.00 53.72 93 LEU A CA 1
ATOM 730 C C . LEU A 1 93 ? -20.233 -21.962 23.719 1.00 53.72 93 LEU A C 1
ATOM 732 O O . LEU A 1 93 ? -20.375 -22.972 23.035 1.00 53.72 93 LEU A O 1
ATOM 736 N N . THR A 1 94 ? -19.227 -21.862 24.595 1.00 48.94 94 THR A N 1
ATOM 737 C CA . THR A 1 94 ? -18.311 -22.978 24.899 1.00 48.94 94 THR A CA 1
ATOM 738 C C . THR A 1 94 ? -18.808 -23.900 26.019 1.00 48.94 94 THR A C 1
ATOM 740 O O . THR A 1 94 ? -18.037 -24.671 26.591 1.00 48.94 94 THR A O 1
ATOM 743 N N . GLY A 1 95 ? -20.118 -23.888 26.293 1.00 42.94 95 GLY A N 1
ATOM 744 C CA . GLY A 1 95 ? -20.801 -24.881 27.120 1.00 42.94 95 GLY A CA 1
ATOM 745 C C . GLY A 1 95 ? -20.741 -26.277 26.498 1.00 42.94 95 GLY A C 1
ATOM 746 O O . GLY A 1 95 ? -21.690 -26.730 25.864 1.00 42.94 95 GLY A O 1
ATOM 747 N N . ASN A 1 96 ? -19.612 -26.957 26.683 1.00 43.34 96 ASN A N 1
ATOM 748 C CA . ASN A 1 96 ? -19.455 -28.372 26.402 1.00 43.34 96 ASN A CA 1
ATOM 749 C C . ASN A 1 96 ? -20.395 -29.137 27.346 1.00 43.34 96 ASN A C 1
ATOM 751 O O . ASN A 1 96 ? -20.164 -29.204 28.552 1.00 43.34 96 ASN A O 1
ATOM 755 N N . THR A 1 97 ? -21.492 -29.659 26.806 1.00 43.88 97 THR A N 1
ATOM 756 C CA . THR A 1 97 ? -22.395 -30.561 27.520 1.00 43.88 97 THR A CA 1
ATOM 757 C C . THR A 1 97 ? -21.658 -31.837 27.912 1.00 43.88 97 THR A C 1
ATOM 759 O O . THR A 1 97 ? -21.346 -32.638 27.032 1.00 43.88 97 THR A O 1
ATOM 762 N N . THR A 1 98 ? -21.447 -32.030 29.215 1.00 39.00 98 THR A N 1
ATOM 763 C CA . THR A 1 98 ? -21.559 -33.322 29.922 1.00 39.00 98 THR A CA 1
ATOM 764 C C . THR A 1 98 ? -21.721 -33.076 31.410 1.00 39.00 98 THR A C 1
ATOM 766 O O . THR A 1 98 ? -20.956 -32.241 31.939 1.00 39.00 98 THR A O 1
#